Protein AF-A0A928NA20-F1 (afdb_monomer)

Foldseek 3Di:
DKKKKFKDQDPVLLVVLCVQCVVVVFDKDKDFDPDPPDPDPGIIIIIGDPVCVVVSVVSCVVVVRDGPWMWMDDPNDTHTD

Mean predicted aligned error: 5.87 Å

Nearest PDB structures (foldseek):
  4rww-assembly1_C  TM=5.729E-01  e=6.991E-04  Listeria monocytogenes EGD-e
  4rww-assembly1_B  TM=5.686E-01  e=7.460E-04  Listeria monocytogenes EGD-e
  3ta0-assembly2_E  TM=6.369E-01  e=4.590E-03  Archaeoglobus fulgidus DSM 4304
  4rww-assembly1_A  TM=5.619E-01  e=2.107E-03  Listeria monocytogenes EGD-e
  4rle-assembly1_A  TM=5.957E-01  e=4.031E-03  Bacillus subtilis subsp. subtilis str. 168

Secondary structure (DSSP, 8-state):
--EEEEEES-HHHHHHHHHHHHHTT--EEEEEPPBTTBSSSS-EEEEEEGGGHHHHHHHHHHTT--EEEEEEEETTEEEE-

Sequence (81 aa):
MPKYYLVVSSVTTAQRLQKLCREAGISVSVVHTPQGLTDRGCSYSVVVKEPDFPRAQSLASENQLPVRQQFLYQDGTYQKI

Radius of gyration: 11.55 Å; Cα contacts (8 Å, |Δi|>4): 147; chains: 1; bounding box: 27×25×29 Å

pLDDT: mean 81.14, std 8.84, range [53.69, 89.5]

Solvent-accessible surface area (backbone atoms only — not comparable to full-atom values): 4592 Å² total; per-residue (Å²): 130,53,33,35,33,42,28,19,76,34,62,67,60,38,52,49,53,42,49,54,31,47,77,72,72,40,79,58,45,78,42,75,48,58,91,82,82,55,97,61,83,74,34,23,20,33,36,29,42,58,93,47,38,68,58,49,48,51,53,36,59,77,67,67,53,74,65,75,46,40,30,40,37,46,97,94,42,81,42,79,103

Structure (mmCIF, N/CA/C/O backbone):
data_AF-A0A928NA20-F1
#
_entry.id   AF-A0A928NA20-F1
#
loop_
_atom_site.group_PDB
_atom_site.id
_atom_site.type_symbol
_atom_site.label_atom_id
_atom_site.label_alt_id
_atom_site.label_comp_id
_atom_site.label_asym_id
_atom_site.label_entity_id
_atom_site.label_seq_id
_atom_site.pdbx_PDB_ins_code
_atom_site.Cartn_x
_atom_site.Cartn_y
_atom_site.Cartn_z
_atom_site.occupancy
_atom_site.B_iso_or_equiv
_atom_site.auth_seq_id
_atom_site.auth_comp_id
_atom_site.auth_asym_id
_atom_site.auth_atom_id
_atom_site.pdbx_PDB_model_num
ATOM 1 N N . MET A 1 1 ? -8.256 -14.553 -8.202 1.00 67.62 1 MET A N 1
ATOM 2 C CA . MET A 1 1 ? -8.736 -13.453 -7.338 1.00 67.62 1 MET A CA 1
ATOM 3 C C . MET A 1 1 ? -7.951 -12.201 -7.690 1.00 67.62 1 MET A C 1
ATOM 5 O O . MET A 1 1 ? -6.722 -12.269 -7.622 1.00 67.62 1 MET A O 1
ATOM 9 N N . PRO A 1 2 ? -8.623 -11.121 -8.097 1.00 78.81 2 PRO A N 1
ATOM 10 C CA . PRO A 1 2 ? -7.982 -9.850 -8.412 1.00 78.81 2 PRO A CA 1
ATOM 11 C C . PRO A 1 2 ? -7.266 -9.268 -7.189 1.00 78.81 2 PRO A C 1
ATOM 13 O O . PRO A 1 2 ? -7.730 -9.372 -6.048 1.00 78.81 2 PRO A O 1
ATOM 16 N N . LYS A 1 3 ? -6.087 -8.700 -7.432 1.00 84.06 3 LYS A N 1
ATOM 17 C CA . LYS A 1 3 ? -5.237 -8.078 -6.414 1.00 84.06 3 LYS A CA 1
ATOM 18 C C . LYS A 1 3 ? -4.928 -6.654 -6.838 1.00 84.06 3 LYS A C 1
ATOM 20 O O . LYS A 1 3 ? -4.517 -6.426 -7.967 1.00 84.06 3 LYS A O 1
ATOM 25 N N . TYR A 1 4 ? -5.064 -5.714 -5.924 1.00 86.38 4 TYR A N 1
ATOM 26 C CA . TYR A 1 4 ? -4.758 -4.312 -6.157 1.00 86.38 4 TYR A CA 1
ATOM 27 C C . TYR A 1 4 ? -3.371 -3.992 -5.623 1.00 86.38 4 TYR A C 1
ATOM 29 O O . TYR A 1 4 ? -3.011 -4.422 -4.534 1.00 86.38 4 TYR A O 1
ATOM 37 N N . TYR A 1 5 ? -2.595 -3.237 -6.382 1.00 85.81 5 TYR A N 1
ATOM 38 C CA . TYR A 1 5 ? -1.229 -2.848 -6.079 1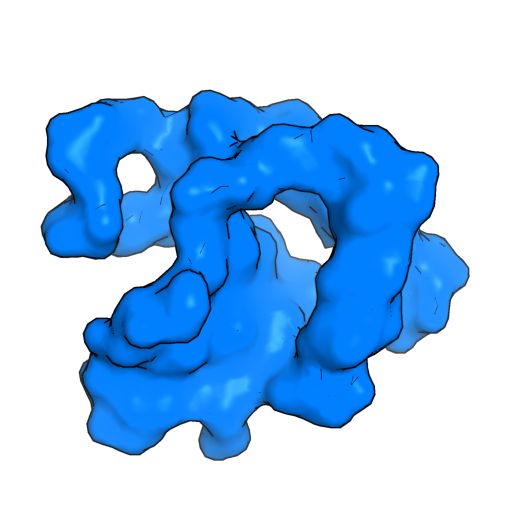.00 85.81 5 TYR A CA 1
ATOM 39 C C . TYR A 1 5 ? -1.188 -1.329 -5.980 1.00 85.81 5 TYR A C 1
ATOM 41 O O . TYR A 1 5 ? -1.367 -0.632 -6.977 1.00 85.81 5 TYR A O 1
ATOM 49 N N . LEU A 1 6 ? -0.944 -0.808 -4.782 1.00 85.56 6 LEU A N 1
ATOM 50 C CA . LEU A 1 6 ? -0.715 0.617 -4.564 1.00 85.56 6 LEU A CA 1
ATOM 51 C C . LEU A 1 6 ? 0.784 0.893 -4.572 1.00 85.56 6 LEU A C 1
ATOM 53 O O . LEU A 1 6 ? 1.497 0.496 -3.651 1.00 85.56 6 LEU A O 1
ATOM 57 N N . VAL A 1 7 ? 1.258 1.576 -5.606 1.00 85.06 7 VAL A N 1
ATOM 58 C CA . VAL A 1 7 ? 2.662 1.947 -5.771 1.00 85.06 7 VAL A CA 1
ATOM 59 C C . VAL A 1 7 ? 2.948 3.243 -5.036 1.00 85.06 7 VAL A C 1
ATOM 61 O O . VAL A 1 7 ? 2.311 4.274 -5.257 1.00 85.06 7 VAL A O 1
ATOM 64 N N . VAL A 1 8 ? 3.969 3.198 -4.194 1.00 85.25 8 VAL A N 1
ATOM 65 C CA . VAL A 1 8 ? 4.480 4.317 -3.413 1.00 85.25 8 VAL A CA 1
ATOM 66 C C . VAL A 1 8 ? 5.979 4.473 -3.656 1.00 85.25 8 VAL A C 1
ATOM 68 O O . VAL A 1 8 ? 6.704 3.510 -3.910 1.00 85.25 8 VAL A O 1
ATOM 71 N N . SER A 1 9 ? 6.467 5.707 -3.567 1.00 78.94 9 SER A N 1
ATOM 72 C CA . SER A 1 9 ? 7.874 6.033 -3.828 1.00 78.94 9 SER A CA 1
ATOM 73 C C . SER A 1 9 ? 8.822 5.726 -2.665 1.00 78.94 9 SER A C 1
ATOM 75 O O . SER A 1 9 ? 10.013 5.985 -2.782 1.00 78.94 9 SER A O 1
ATOM 77 N N . SER A 1 10 ? 8.314 5.249 -1.524 1.0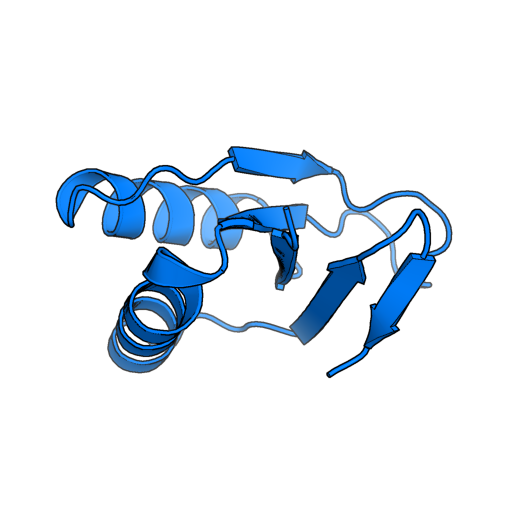0 80.19 10 SER A N 1
ATOM 78 C CA . SER A 1 10 ? 9.120 4.986 -0.329 1.00 80.19 10 SER A CA 1
ATOM 79 C C . SER A 1 10 ? 8.619 3.770 0.442 1.00 80.19 10 SER A C 1
ATOM 81 O O . SER A 1 10 ? 7.410 3.569 0.599 1.00 80.19 10 SER A O 1
ATOM 83 N N . VAL A 1 11 ? 9.564 3.001 0.989 1.00 82.38 11 VAL A N 1
ATOM 84 C CA . VAL A 1 11 ? 9.283 1.867 1.879 1.00 82.38 11 VAL A CA 1
ATOM 85 C C . VAL A 1 11 ? 8.526 2.303 3.130 1.00 82.38 11 VAL A C 1
ATOM 87 O O . VAL A 1 11 ? 7.640 1.589 3.587 1.00 82.38 11 VAL A O 1
ATOM 90 N N . THR A 1 12 ? 8.806 3.500 3.655 1.00 86.06 12 THR A N 1
ATOM 91 C CA . THR A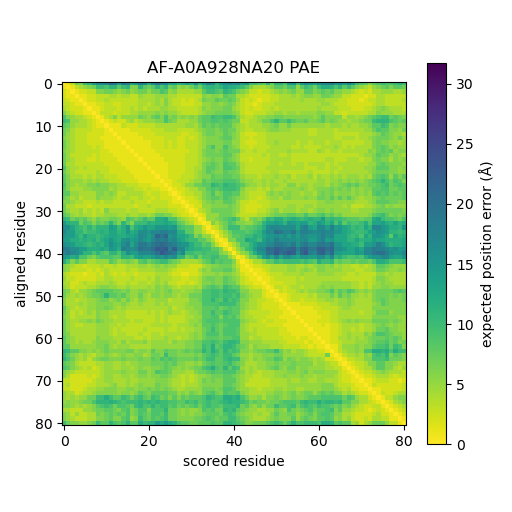 1 12 ? 8.159 4.012 4.869 1.00 86.06 12 THR A CA 1
ATOM 92 C C . THR A 1 12 ? 6.666 4.226 4.642 1.00 86.06 12 THR A C 1
ATOM 94 O O . THR A 1 12 ? 5.857 3.871 5.496 1.00 86.06 12 THR A O 1
ATOM 97 N N . THR A 1 13 ? 6.282 4.749 3.474 1.00 85.62 13 THR A N 1
ATOM 98 C CA . THR A 1 13 ? 4.872 4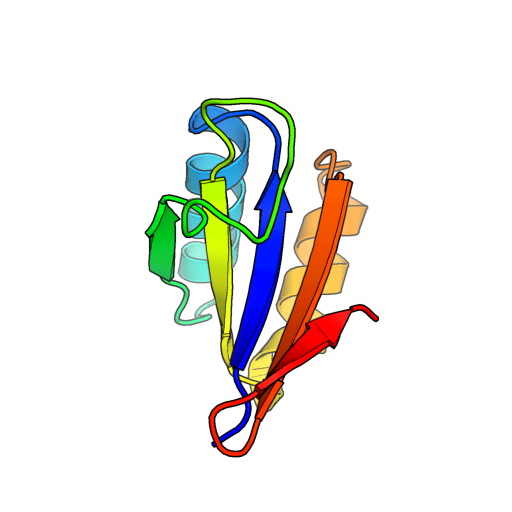.909 3.089 1.00 85.62 13 THR A CA 1
ATOM 99 C C . THR A 1 13 ?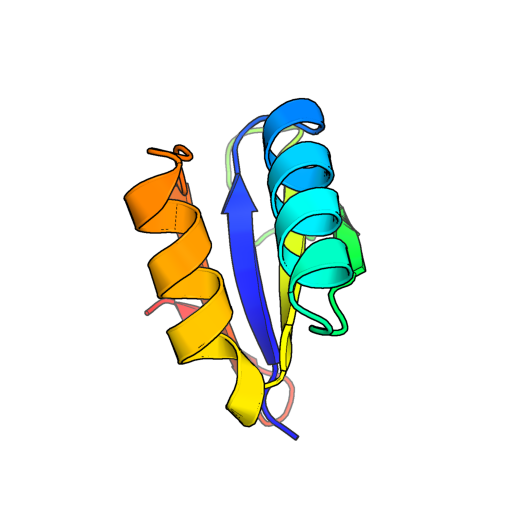 4.193 3.547 2.947 1.00 85.62 13 THR A C 1
ATOM 101 O O . THR A 1 13 ? 3.083 3.367 3.443 1.00 85.62 13 THR A O 1
ATOM 104 N N . ALA A 1 14 ? 4.877 2.565 2.346 1.00 86.38 14 ALA A N 1
ATOM 105 C CA . ALA A 1 14 ? 4.347 1.210 2.192 1.00 86.38 14 ALA A CA 1
ATOM 106 C C . ALA A 1 14 ? 4.134 0.516 3.546 1.00 86.38 14 ALA A C 1
ATOM 108 O O . ALA A 1 14 ? 3.086 -0.079 3.782 1.00 86.38 14 ALA A O 1
ATOM 109 N N . GLN A 1 15 ? 5.104 0.631 4.455 1.00 88.06 15 GLN A N 1
ATOM 110 C CA . GLN A 1 15 ? 5.027 0.075 5.805 1.00 88.06 15 GLN A CA 1
ATOM 111 C C . GLN A 1 15 ? 3.955 0.766 6.655 1.00 88.06 15 GLN A C 1
ATOM 113 O O . GLN A 1 15 ? 3.234 0.089 7.385 1.00 88.06 15 GLN A O 1
ATOM 118 N N . ARG A 1 16 ? 3.801 2.094 6.542 1.00 88.81 16 ARG A N 1
ATOM 119 C CA . ARG A 1 16 ? 2.711 2.827 7.206 1.00 88.81 16 ARG A CA 1
ATOM 120 C C . ARG A 1 16 ? 1.347 2.350 6.723 1.00 88.81 16 ARG A C 1
ATOM 122 O O . ARG A 1 16 ? 0.512 2.010 7.554 1.00 88.81 16 ARG A O 1
ATOM 129 N N . LEU A 1 17 ? 1.149 2.255 5.406 1.00 86.38 17 LEU A N 1
ATOM 130 C CA . LEU A 1 17 ? -0.098 1.736 4.843 1.00 86.38 17 LEU A CA 1
ATOM 131 C C . LEU A 1 17 ? -0.350 0.293 5.293 1.00 86.38 17 LEU A C 1
ATOM 133 O O . LEU A 1 17 ? -1.467 -0.044 5.674 1.00 86.38 17 LEU A O 1
ATOM 137 N N . GLN A 1 18 ? 0.696 -0.540 5.316 1.00 89.12 18 GLN A N 1
ATOM 138 C CA . GLN A 1 18 ? 0.600 -1.908 5.815 1.00 89.12 18 GLN A CA 1
ATOM 139 C C . GLN A 1 18 ? 0.138 -1.965 7.266 1.00 89.12 18 GLN A C 1
ATOM 141 O O . GLN A 1 18 ? -0.730 -2.774 7.590 1.00 89.12 18 GLN A O 1
ATOM 146 N N . LYS A 1 19 ? 0.717 -1.130 8.130 1.00 89.50 19 LYS A N 1
ATOM 147 C CA . LYS A 1 19 ? 0.363 -1.076 9.545 1.00 89.50 19 LYS A CA 1
ATOM 148 C C . LYS A 1 19 ? -1.093 -0.649 9.733 1.00 89.50 19 LYS A C 1
ATOM 150 O O . LYS A 1 19 ? -1.827 -1.371 10.394 1.00 89.50 19 LYS A O 1
ATOM 155 N N . LEU A 1 20 ? -1.518 0.433 9.077 1.00 88.88 20 LEU A N 1
ATOM 156 C CA . LEU A 1 20 ? -2.899 0.930 9.125 1.00 88.88 20 LEU A CA 1
ATOM 157 C C . LEU A 1 20 ? -3.905 -0.120 8.647 1.00 88.88 20 LEU A C 1
ATOM 159 O O . LEU A 1 20 ? -4.914 -0.370 9.297 1.00 88.88 20 LEU A O 1
ATOM 163 N N . CYS A 1 21 ? -3.607 -0.782 7.527 1.00 86.69 21 CYS A N 1
ATOM 164 C CA . CYS A 1 21 ? -4.456 -1.848 7.013 1.00 86.69 21 CYS A CA 1
ATOM 165 C C . CYS A 1 21 ? -4.529 -3.021 7.998 1.00 86.69 21 CYS A C 1
ATOM 167 O O . CYS A 1 21 ? -5.620 -3.503 8.279 1.00 86.69 21 CYS A O 1
ATOM 169 N N . ARG A 1 22 ? -3.397 -3.446 8.577 1.00 87.88 22 ARG A N 1
ATOM 170 C CA . ARG A 1 22 ? -3.375 -4.501 9.602 1.00 87.88 22 ARG A CA 1
ATOM 171 C C . ARG A 1 22 ? -4.187 -4.129 10.841 1.00 87.88 22 ARG A C 1
ATOM 173 O O . ARG A 1 22 ? -4.921 -4.975 11.338 1.00 87.88 22 ARG A O 1
ATOM 180 N N . GLU A 1 23 ? -4.071 -2.892 11.320 1.00 88.75 23 GLU A N 1
ATOM 181 C CA . GLU A 1 23 ? -4.851 -2.370 12.453 1.00 88.75 23 GLU A CA 1
ATOM 182 C C . GLU A 1 23 ? -6.353 -2.331 12.136 1.00 88.75 23 GLU A C 1
ATOM 184 O O . GLU A 1 23 ? -7.175 -2.607 13.004 1.00 88.75 23 GLU A O 1
ATOM 189 N N . ALA A 1 24 ? -6.713 -2.096 10.874 1.00 85.69 24 ALA A N 1
ATOM 190 C CA . ALA A 1 24 ? -8.085 -2.171 10.385 1.00 85.69 24 ALA A CA 1
ATOM 191 C C . ALA A 1 24 ? -8.577 -3.607 10.091 1.00 85.69 24 ALA A C 1
ATOM 193 O O . ALA A 1 24 ? -9.690 -3.772 9.590 1.00 85.69 24 ALA A O 1
ATOM 194 N N . GLY A 1 25 ? -7.772 -4.642 10.368 1.00 85.94 25 GLY A N 1
ATOM 195 C CA . GLY A 1 25 ? -8.109 -6.048 10.106 1.00 85.94 25 GLY A CA 1
ATOM 196 C C . GLY A 1 25 ? -7.944 -6.488 8.645 1.00 85.94 25 GLY A C 1
ATOM 197 O O . GLY A 1 25 ? -8.373 -7.578 8.274 1.00 85.94 25 GLY A O 1
ATOM 198 N N . ILE A 1 26 ? -7.306 -5.666 7.812 1.00 87.62 26 ILE A N 1
ATOM 199 C CA . ILE A 1 26 ? -7.105 -5.913 6.385 1.00 87.62 26 ILE A CA 1
ATOM 200 C C . ILE A 1 26 ? -5.773 -6.631 6.151 1.00 87.62 26 ILE A C 1
ATOM 202 O O . ILE A 1 26 ? -4.701 -6.199 6.586 1.00 87.62 26 ILE A O 1
ATOM 206 N N . SER A 1 27 ? -5.824 -7.718 5.383 1.00 83.12 27 SER A N 1
ATOM 207 C CA . SER A 1 27 ? -4.628 -8.453 4.968 1.00 83.12 27 SER A CA 1
ATOM 208 C C . SER A 1 27 ? -3.955 -7.781 3.772 1.00 83.12 27 SER A C 1
ATOM 210 O O . SER A 1 27 ? -4.422 -7.918 2.642 1.00 83.12 27 SER A O 1
ATOM 212 N N . VAL A 1 28 ? -2.820 -7.116 4.007 1.00 88.00 28 VAL A N 1
ATOM 213 C CA . VAL A 1 28 ? -2.005 -6.510 2.941 1.00 88.00 28 VAL A CA 1
ATOM 214 C C . VAL A 1 28 ? -0.561 -6.998 2.955 1.00 88.00 28 VAL A C 1
ATOM 216 O O . VAL A 1 28 ? -0.007 -7.358 3.997 1.00 88.00 28 VAL A O 1
ATOM 219 N N . SER A 1 29 ? 0.075 -7.000 1.786 1.00 87.25 29 SER A N 1
ATOM 220 C CA . SER A 1 29 ? 1.473 -7.415 1.623 1.00 87.25 29 SER A CA 1
ATOM 221 C C . SER A 1 29 ? 2.280 -6.334 0.926 1.00 87.25 29 SER A C 1
ATOM 223 O O . SER A 1 29 ? 1.886 -5.851 -0.126 1.00 87.25 29 SER A O 1
ATOM 225 N N . VAL A 1 30 ? 3.424 -5.963 1.492 1.00 86.31 30 VAL A N 1
ATOM 226 C CA . VAL A 1 30 ? 4.357 -5.040 0.839 1.00 86.31 30 VAL A CA 1
ATOM 227 C C . VAL A 1 30 ? 5.299 -5.856 -0.031 1.00 86.31 30 VAL A C 1
ATOM 229 O O . VAL A 1 30 ? 5.971 -6.759 0.461 1.00 86.31 30 VAL A O 1
ATOM 232 N N . VAL A 1 31 ? 5.349 -5.536 -1.317 1.00 84.50 31 VAL A N 1
ATOM 233 C CA . VAL A 1 31 ? 6.255 -6.153 -2.284 1.00 84.50 31 VAL A CA 1
ATOM 234 C C . VAL A 1 31 ? 7.087 -5.077 -2.961 1.00 84.50 31 VAL A C 1
ATOM 236 O O . VAL A 1 31 ? 6.671 -3.923 -3.088 1.00 84.50 31 VAL A O 1
ATOM 239 N N . HIS A 1 32 ? 8.287 -5.445 -3.395 1.00 78.81 32 HIS A N 1
ATOM 240 C CA . HIS A 1 32 ? 9.055 -4.565 -4.260 1.00 78.81 32 HIS A CA 1
ATOM 241 C C . HIS A 1 32 ? 8.332 -4.461 -5.602 1.00 78.81 32 HIS A C 1
ATOM 243 O O . HIS A 1 32 ? 7.867 -5.474 -6.129 1.00 78.81 32 HIS A O 1
ATOM 249 N N . THR A 1 33 ? 8.182 -3.245 -6.128 1.00 72.88 33 THR A N 1
ATOM 250 C CA . THR A 1 33 ? 7.504 -3.074 -7.418 1.00 72.88 33 THR A CA 1
ATOM 251 C C . THR A 1 33 ? 8.334 -3.794 -8.479 1.00 72.88 33 THR A C 1
ATOM 253 O O . THR A 1 33 ? 9.541 -3.542 -8.540 1.00 72.88 33 THR A O 1
ATOM 256 N N . PRO A 1 34 ? 7.743 -4.704 -9.278 1.00 63.78 34 PRO A N 1
ATOM 257 C CA . PRO A 1 34 ? 8.489 -5.416 -10.304 1.00 63.78 34 PRO A CA 1
ATOM 258 C C . PRO A 1 34 ? 9.194 -4.425 -11.234 1.00 63.78 34 PRO A C 1
ATOM 260 O O . PRO A 1 34 ? 8.593 -3.430 -11.655 1.00 63.78 34 PRO A O 1
ATOM 263 N N . GLN A 1 35 ? 10.467 -4.693 -11.544 1.00 57.34 35 GLN A N 1
ATOM 264 C CA . GLN A 1 35 ? 11.207 -3.925 -12.544 1.00 57.34 35 GLN A CA 1
ATOM 265 C C . GLN A 1 35 ? 10.449 -4.043 -13.873 1.00 57.34 35 GLN A C 1
ATOM 267 O O . GLN A 1 35 ? 10.276 -5.145 -14.386 1.00 57.34 35 GLN A O 1
ATOM 272 N N . GLY A 1 36 ? 9.913 -2.925 -14.366 1.00 58.75 36 GLY A N 1
ATOM 273 C CA . GLY A 1 36 ? 9.051 -2.878 -15.553 1.00 58.75 36 GLY A CA 1
ATOM 274 C C . GLY A 1 36 ? 7.689 -2.205 -15.341 1.00 58.75 36 GLY A C 1
ATOM 275 O O . GLY A 1 36 ? 7.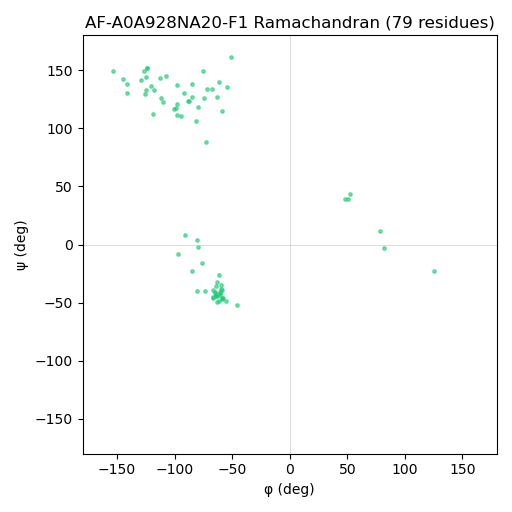133 -1.695 -16.306 1.00 58.75 36 GLY A O 1
ATOM 276 N N . LEU A 1 37 ? 7.164 -2.123 -14.106 1.00 63.09 37 LEU A N 1
ATOM 277 C CA . LEU A 1 37 ? 5.937 -1.345 -13.830 1.00 63.09 37 LEU A CA 1
ATOM 278 C C . LEU A 1 37 ? 6.205 0.149 -13.586 1.00 63.09 37 LEU A C 1
ATOM 280 O O . LEU A 1 37 ? 5.304 0.973 -13.759 1.00 63.09 37 LEU A O 1
ATOM 284 N N . THR A 1 38 ? 7.427 0.507 -13.186 1.00 58.25 38 THR A N 1
ATOM 285 C CA . THR A 1 38 ? 7.802 1.893 -12.889 1.00 58.25 38 THR A CA 1
ATOM 286 C C . THR A 1 38 ? 9.214 2.177 -13.388 1.00 58.25 38 THR A C 1
ATOM 288 O O . THR A 1 38 ? 10.145 1.442 -13.074 1.00 58.25 38 THR A O 1
ATOM 291 N N . ASP A 1 39 ? 9.368 3.277 -14.123 1.00 53.69 39 ASP A N 1
ATOM 292 C CA . ASP A 1 39 ? 10.620 3.709 -14.767 1.00 53.69 39 ASP A CA 1
ATOM 293 C C . ASP A 1 39 ? 11.639 4.317 -13.776 1.00 53.69 39 ASP A C 1
ATOM 295 O O . ASP A 1 39 ? 12.827 4.445 -14.052 1.00 53.69 39 ASP A O 1
ATOM 299 N N . ARG A 1 40 ? 11.184 4.686 -12.570 1.00 54.25 40 ARG A N 1
ATOM 300 C CA . ARG A 1 40 ? 12.012 5.314 -11.529 1.00 54.25 40 ARG A CA 1
ATOM 301 C C . ARG A 1 40 ? 12.238 4.343 -10.366 1.00 54.25 40 ARG A C 1
ATOM 303 O O . ARG A 1 40 ? 11.276 3.861 -9.766 1.00 54.25 40 ARG A O 1
ATOM 310 N N . GLY A 1 41 ? 13.510 4.070 -10.069 1.00 56.38 41 GLY A N 1
ATOM 311 C CA . GLY A 1 41 ? 13.977 3.080 -9.092 1.00 56.38 41 GLY A CA 1
ATOM 312 C C . GLY A 1 41 ? 13.364 3.157 -7.681 1.00 56.38 41 GLY A C 1
ATOM 313 O O . GLY A 1 41 ? 12.790 4.165 -7.275 1.00 56.38 41 GLY A O 1
ATOM 314 N N . CYS A 1 42 ? 13.501 2.045 -6.947 1.00 61.41 42 CYS A N 1
ATOM 315 C CA . CYS A 1 42 ? 13.089 1.819 -5.550 1.00 61.41 42 CYS A CA 1
ATOM 316 C C . CYS A 1 42 ? 11.622 2.150 -5.212 1.00 61.41 42 CYS A C 1
ATOM 318 O O . CYS A 1 42 ? 11.323 2.718 -4.161 1.00 61.41 42 CYS A O 1
ATOM 320 N N . SER A 1 43 ? 10.689 1.763 -6.081 1.00 74.44 43 SER A N 1
ATOM 321 C CA . SER A 1 43 ? 9.254 1.865 -5.795 1.00 74.44 43 SER A CA 1
ATOM 322 C C . SER A 1 43 ? 8.762 0.640 -5.016 1.00 74.44 43 SER A C 1
ATOM 324 O O . SER A 1 43 ? 9.080 -0.500 -5.361 1.00 74.44 43 SER A O 1
ATOM 326 N N . TYR A 1 44 ? 7.917 0.843 -4.011 1.00 83.88 44 TYR A N 1
ATOM 327 C CA . TYR A 1 44 ? 7.279 -0.239 -3.254 1.00 83.88 44 TYR A CA 1
ATOM 328 C C . TYR A 1 44 ? 5.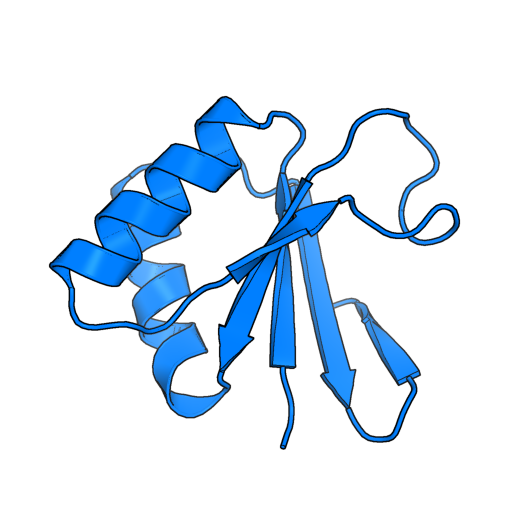805 -0.329 -3.623 1.00 83.88 44 TYR A C 1
ATOM 330 O O . TYR A 1 44 ? 5.167 0.687 -3.870 1.00 83.88 44 TYR A O 1
ATOM 338 N N . SER A 1 45 ? 5.267 -1.542 -3.653 1.00 83.50 45 SER A N 1
ATOM 339 C CA . SER A 1 45 ? 3.863 -1.803 -3.951 1.00 83.50 45 SER A CA 1
ATOM 340 C C . SER A 1 45 ? 3.191 -2.464 -2.757 1.00 83.50 45 SER A C 1
ATOM 342 O O . SER A 1 45 ? 3.716 -3.423 -2.196 1.00 83.50 45 SER A O 1
ATOM 344 N N . VAL A 1 46 ? 2.020 -1.974 -2.367 1.00 86.75 46 VAL A N 1
ATOM 345 C CA . VAL A 1 46 ? 1.185 -2.607 -1.343 1.00 86.75 46 VAL A CA 1
ATOM 346 C C . VAL A 1 46 ? 0.079 -3.384 -2.035 1.00 86.75 46 VAL A C 1
ATOM 348 O O . VAL A 1 46 ? -0.743 -2.802 -2.737 1.00 86.75 46 VAL A O 1
ATOM 351 N N . VAL A 1 47 ? 0.087 -4.699 -1.850 1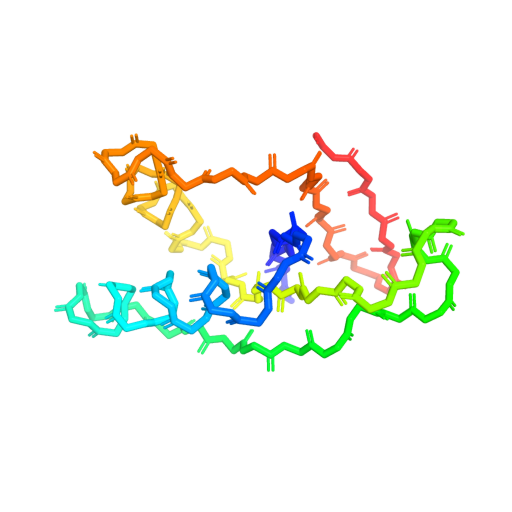.00 87.44 47 VAL A N 1
ATOM 352 C CA . VAL A 1 47 ? -0.888 -5.635 -2.400 1.00 87.44 47 VAL A CA 1
ATOM 353 C C . VAL A 1 47 ? -2.071 -5.745 -1.452 1.00 87.44 47 VAL A C 1
ATOM 355 O O . VAL A 1 47 ? -1.900 -6.105 -0.285 1.00 87.44 47 VAL A O 1
ATOM 358 N N . VAL A 1 48 ? -3.260 -5.476 -1.974 1.00 87.62 48 VAL A N 1
ATOM 359 C CA . VAL A 1 48 ? -4.543 -5.522 -1.274 1.00 87.62 48 VAL A CA 1
ATOM 360 C C . VAL A 1 48 ? -5.484 -6.445 -2.046 1.00 87.62 48 VAL A C 1
ATOM 362 O O . VAL A 1 48 ? -5.437 -6.516 -3.274 1.00 87.62 48 VAL A O 1
ATOM 365 N N . LYS A 1 49 ? -6.326 -7.198 -1.340 1.00 85.25 49 LYS A N 1
ATOM 366 C CA . LYS A 1 49 ? -7.372 -8.011 -1.974 1.00 85.25 49 LYS A CA 1
ATOM 367 C C . LYS A 1 49 ? -8.521 -7.109 -2.434 1.00 85.25 49 LYS A C 1
ATOM 369 O O . LYS A 1 49 ? -8.802 -6.115 -1.778 1.00 85.25 49 LYS A O 1
ATOM 374 N N . GLU A 1 50 ? -9.214 -7.475 -3.511 1.00 83.06 50 GLU A N 1
ATOM 375 C CA . GLU A 1 50 ? -10.396 -6.741 -4.002 1.00 83.06 50 GLU A CA 1
ATOM 376 C C . GLU A 1 50 ? -11.425 -6.346 -2.929 1.00 83.06 50 GLU A C 1
ATOM 378 O O . GLU A 1 50 ? -11.722 -5.155 -2.846 1.00 83.06 50 GLU A O 1
ATOM 383 N N . PRO A 1 51 ? -11.931 -7.255 -2.069 1.00 82.25 51 PRO A N 1
ATOM 384 C CA . PRO A 1 51 ? -12.951 -6.885 -1.083 1.00 82.25 51 PRO A CA 1
ATOM 385 C C . PRO A 1 51 ? -12.467 -5.828 -0.084 1.00 82.25 51 PRO A C 1
ATOM 387 O O . PRO A 1 51 ? -13.264 -5.057 0.444 1.00 82.25 51 PRO A O 1
ATOM 390 N N . ASP A 1 52 ? -11.158 -5.762 0.150 1.00 83.75 52 ASP A N 1
ATOM 391 C CA . ASP A 1 52 ? -10.554 -4.831 1.093 1.00 83.75 52 ASP A CA 1
ATOM 392 C C . ASP A 1 52 ? -10.020 -3.555 0.424 1.00 83.75 52 ASP A C 1
ATOM 394 O O . ASP A 1 52 ? -9.622 -2.612 1.112 1.00 83.75 52 ASP A O 1
ATOM 398 N N . PHE A 1 53 ? -9.999 -3.502 -0.912 1.00 82.31 53 PHE A N 1
ATOM 399 C CA . PHE A 1 53 ? -9.451 -2.379 -1.671 1.00 82.31 53 PHE A CA 1
ATOM 400 C C . PHE A 1 53 ? -10.132 -1.041 -1.357 1.00 82.31 53 PHE A C 1
ATOM 402 O O . PHE A 1 53 ? -9.400 -0.089 -1.073 1.00 82.31 53 PHE A O 1
ATOM 409 N N . PRO A 1 54 ? -11.479 -0.937 -1.310 1.00 84.25 54 PRO A N 1
ATOM 410 C CA . PRO A 1 54 ? -12.140 0.323 -0.974 1.00 84.25 54 PRO A CA 1
ATOM 411 C C . PRO A 1 54 ? -11.716 0.822 0.407 1.00 84.25 54 PRO A C 1
ATOM 413 O O . PRO A 1 54 ? -11.449 2.004 0.601 1.00 84.25 54 PRO A O 1
ATOM 416 N N . ARG A 1 55 ? -11.576 -0.099 1.365 1.00 85.75 55 ARG A N 1
ATOM 417 C CA . ARG A 1 55 ? -11.225 0.238 2.742 1.00 85.75 55 ARG A CA 1
ATOM 418 C C . ARG A 1 55 ? -9.759 0.640 2.883 1.00 85.75 55 ARG A C 1
ATOM 420 O O . ARG A 1 55 ? -9.456 1.606 3.576 1.00 85.75 55 ARG A O 1
ATOM 427 N N . ALA A 1 56 ? -8.855 -0.042 2.183 1.00 84.69 56 ALA A N 1
ATOM 428 C CA . ALA A 1 56 ? -7.453 0.360 2.103 1.00 84.69 56 ALA A CA 1
ATOM 429 C C . ALA A 1 56 ? -7.285 1.721 1.408 1.00 84.69 56 ALA A C 1
ATOM 431 O O . ALA A 1 56 ? -6.434 2.513 1.813 1.00 84.69 56 ALA A O 1
ATOM 432 N N . GLN A 1 57 ? -8.106 2.013 0.394 1.00 82.88 57 GLN A N 1
ATOM 433 C CA . GLN A 1 57 ? -8.116 3.307 -0.283 1.00 82.88 57 GLN A CA 1
ATOM 434 C C . GLN A 1 57 ? -8.595 4.420 0.653 1.00 82.88 57 GLN A C 1
ATOM 436 O O . GLN A 1 57 ? -7.917 5.440 0.749 1.00 82.88 57 GLN A O 1
ATOM 441 N N . SER A 1 58 ? -9.684 4.206 1.401 1.00 86.88 58 SER A N 1
ATOM 442 C CA . SER A 1 58 ? -10.137 5.153 2.427 1.00 86.88 58 SER A CA 1
ATOM 443 C C . SER A 1 58 ? -9.033 5.447 3.440 1.00 86.88 58 SER A C 1
ATOM 445 O O . SER A 1 58 ? -8.706 6.610 3.643 1.00 86.88 58 SER A O 1
ATOM 447 N N . LEU A 1 59 ? -8.371 4.418 3.982 1.00 86.94 59 LEU A N 1
ATOM 448 C CA . LEU A 1 59 ? -7.260 4.599 4.924 1.00 86.94 59 LEU A CA 1
ATOM 449 C C . LEU A 1 59 ? -6.092 5.378 4.310 1.00 86.94 59 LEU A C 1
ATOM 451 O O . LEU A 1 59 ? -5.492 6.222 4.977 1.00 86.94 59 LEU A O 1
ATOM 455 N N . ALA A 1 60 ? -5.756 5.107 3.046 1.00 84.12 60 ALA A N 1
ATOM 456 C CA . ALA A 1 60 ? -4.703 5.828 2.341 1.00 84.12 60 ALA A CA 1
ATOM 457 C C . ALA A 1 60 ? -5.047 7.315 2.168 1.00 84.12 60 ALA A C 1
ATOM 459 O O . ALA A 1 60 ? -4.187 8.164 2.409 1.00 84.12 60 ALA A O 1
ATOM 460 N N . SER A 1 61 ? -6.293 7.624 1.800 1.00 84.50 61 SER A N 1
ATOM 461 C CA . SER A 1 61 ? -6.798 8.992 1.661 1.00 84.50 61 SER A CA 1
ATOM 462 C C . SER A 1 61 ? -6.875 9.724 3.002 1.00 84.50 61 SER A C 1
ATOM 464 O O . SER A 1 61 ? -6.395 10.851 3.099 1.00 84.50 61 SER A O 1
ATOM 466 N N . GLU A 1 62 ? -7.400 9.081 4.048 1.00 86.38 62 GLU A N 1
ATOM 467 C CA . GLU A 1 62 ? -7.487 9.639 5.406 1.00 86.38 62 GLU A CA 1
ATOM 468 C C . GLU A 1 62 ? -6.106 9.987 5.972 1.00 86.38 62 GLU A C 1
ATOM 470 O O . GLU A 1 62 ? -5.930 11.019 6.613 1.00 86.38 62 GLU A O 1
ATOM 475 N N . ASN A 1 63 ? -5.103 9.155 5.683 1.00 83.44 63 ASN A N 1
ATOM 476 C CA . ASN A 1 63 ? -3.729 9.356 6.140 1.00 83.44 63 ASN A CA 1
ATOM 477 C C . ASN A 1 63 ? -2.869 10.162 5.149 1.00 83.44 63 ASN A C 1
ATOM 479 O O . ASN A 1 63 ? -1.655 10.256 5.343 1.00 83.44 63 ASN A O 1
ATOM 483 N N . GLN A 1 64 ? -3.475 10.719 4.089 1.00 82.38 64 GLN A N 1
ATOM 484 C CA . GLN A 1 64 ? -2.814 11.512 3.041 1.00 82.38 64 GLN A CA 1
ATOM 485 C C . GLN A 1 64 ? -1.546 10.839 2.491 1.00 82.38 64 GLN 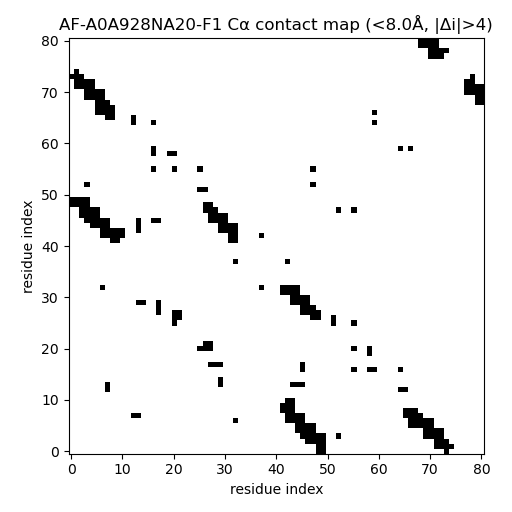A C 1
ATOM 487 O O . GLN A 1 64 ? -0.519 11.477 2.244 1.00 82.38 64 GLN A O 1
ATOM 492 N N . LEU A 1 65 ? -1.591 9.514 2.331 1.00 83.06 65 LEU A N 1
ATOM 493 C CA . LEU A 1 65 ? -0.433 8.754 1.886 1.00 83.06 65 LEU A CA 1
ATOM 494 C C . LEU A 1 65 ? -0.216 8.987 0.384 1.00 83.06 65 LEU A C 1
ATOM 496 O O . LEU A 1 65 ? -1.135 8.759 -0.406 1.00 83.06 65 LEU A O 1
ATOM 500 N N . PRO A 1 66 ? 0.991 9.404 -0.043 1.00 75.50 66 PRO A N 1
ATOM 501 C CA . PRO A 1 66 ? 1.270 9.687 -1.444 1.00 75.50 66 PRO A CA 1
ATOM 502 C C . PRO A 1 66 ? 1.364 8.383 -2.246 1.00 75.50 66 PRO A C 1
ATOM 504 O O . PRO A 1 66 ? 2.441 7.801 -2.413 1.00 75.50 66 PRO A O 1
ATOM 507 N N . VAL A 1 67 ? 0.218 7.918 -2.743 1.00 80.62 67 VAL A N 1
ATOM 508 C CA . VAL A 1 67 ? 0.125 6.836 -3.725 1.00 80.62 67 VAL A CA 1
ATOM 509 C C . VAL A 1 67 ? 0.436 7.425 -5.092 1.00 80.62 67 VAL A C 1
ATOM 511 O O . VAL A 1 67 ? -0.252 8.323 -5.568 1.00 80.62 67 VAL A O 1
ATOM 514 N N . ARG A 1 68 ? 1.497 6.933 -5.730 1.00 80.00 68 ARG A N 1
ATOM 515 C CA . ARG A 1 68 ? 1.886 7.387 -7.068 1.00 80.00 68 ARG A CA 1
ATOM 516 C C . ARG A 1 68 ? 1.069 6.739 -8.164 1.00 80.00 68 ARG A C 1
ATOM 518 O O . ARG A 1 68 ? 0.778 7.387 -9.162 1.00 80.00 68 ARG A O 1
ATOM 525 N N . GLN A 1 69 ? 0.786 5.450 -8.016 1.00 81.50 69 GLN A N 1
ATOM 526 C CA . GLN A 1 69 ? 0.100 4.691 -9.048 1.00 81.50 69 GLN A CA 1
ATOM 527 C C . GLN A 1 69 ? -0.668 3.524 -8.447 1.00 81.50 69 GLN A C 1
ATOM 529 O O . GLN A 1 69 ? -0.255 2.968 -7.432 1.00 81.50 69 GLN A O 1
ATOM 534 N N . GLN A 1 70 ? -1.771 3.149 -9.081 1.00 85.19 70 GLN A N 1
ATOM 535 C CA . GLN A 1 70 ? -2.581 2.006 -8.694 1.00 85.19 70 GLN A CA 1
ATOM 536 C C . GLN A 1 70 ? -2.628 1.027 -9.867 1.00 85.19 70 GLN A C 1
ATOM 538 O O . GLN A 1 70 ? -2.762 1.430 -11.022 1.00 85.19 70 GLN A O 1
ATOM 543 N N . PHE A 1 71 ? -2.467 -0.259 -9.576 1.00 84.56 71 PHE A N 1
ATOM 544 C CA . PHE A 1 71 ? -2.594 -1.317 -10.569 1.00 84.56 71 PHE A CA 1
ATOM 545 C C . PHE A 1 71 ? -3.545 -2.397 -10.074 1.00 84.56 71 PHE A C 1
ATOM 547 O O . PHE A 1 71 ? -3.524 -2.777 -8.907 1.00 84.56 71 PHE A O 1
ATOM 554 N N . LEU A 1 72 ? -4.344 -2.925 -10.982 1.00 86.81 72 LEU A N 1
ATOM 555 C CA . LEU A 1 72 ? -5.140 -4.121 -10.822 1.00 86.81 72 LEU A CA 1
ATOM 556 C C . LEU A 1 72 ? -4.387 -5.288 -11.460 1.00 86.81 72 LEU A C 1
ATOM 558 O O . LEU A 1 72 ? -4.070 -5.262 -12.645 1.00 86.81 72 LEU A O 1
ATOM 562 N N . TYR A 1 73 ? -4.090 -6.311 -10.671 1.00 84.94 73 TYR A N 1
ATOM 563 C CA . TYR A 1 73 ? -3.600 -7.590 -11.158 1.00 84.94 73 TYR A CA 1
ATOM 564 C C . TYR A 1 73 ? -4.760 -8.570 -11.248 1.00 84.94 73 TYR A C 1
ATOM 566 O O . TYR A 1 73 ? -5.298 -9.011 -10.225 1.00 84.94 73 TYR A O 1
ATOM 574 N N . GLN A 1 74 ? -5.118 -8.924 -12.474 1.00 84.62 74 GLN A N 1
ATOM 575 C CA . GLN A 1 74 ? -6.174 -9.875 -12.777 1.00 84.62 74 GLN A CA 1
ATOM 576 C C . GLN A 1 74 ? -5.735 -10.737 -13.963 1.00 84.62 74 GLN A C 1
ATOM 578 O O . GLN A 1 74 ? -5.107 -10.242 -14.894 1.00 84.62 74 GLN A O 1
ATOM 583 N N . ASP A 1 75 ? -6.002 -12.043 -13.891 1.00 82.94 75 ASP A N 1
ATOM 584 C CA . ASP A 1 75 ? -5.743 -12.999 -14.978 1.00 82.94 75 ASP A CA 1
ATOM 585 C C . ASP A 1 75 ? -4.315 -12.939 -15.556 1.00 82.94 75 ASP A C 1
ATOM 587 O O . ASP A 1 75 ? -4.091 -13.037 -16.759 1.00 82.94 75 ASP A O 1
ATOM 591 N N . GLY A 1 76 ? -3.319 -12.753 -14.681 1.00 81.06 76 GLY A N 1
ATOM 592 C CA . GLY A 1 76 ? -1.905 -12.709 -15.068 1.00 81.06 76 GLY A CA 1
ATOM 593 C C . GLY A 1 76 ? -1.424 -11.363 -15.615 1.00 81.06 76 GLY A C 1
ATOM 594 O O . GLY A 1 76 ? -0.229 -11.214 -15.865 1.00 81.06 76 GLY A O 1
ATOM 595 N N . THR A 1 77 ? -2.313 -10.378 -15.748 1.00 81.12 77 THR A N 1
ATOM 596 C CA . THR A 1 77 ? -2.022 -9.075 -16.353 1.00 81.12 77 THR A CA 1
ATOM 597 C C . THR A 1 77 ? -2.078 -7.959 -15.312 1.00 81.12 77 THR A C 1
ATOM 599 O O . THR A 1 77 ? -2.910 -7.984 -14.406 1.00 81.12 77 THR A O 1
ATOM 602 N N . TYR A 1 78 ? -1.189 -6.969 -15.440 1.00 82.38 78 TYR A N 1
ATOM 603 C CA . TYR A 1 78 ? -1.208 -5.742 -14.640 1.00 82.38 78 TYR A CA 1
ATOM 604 C C . TYR A 1 78 ? -1.868 -4.619 -15.438 1.00 82.38 78 TYR A C 1
ATOM 606 O O . TYR A 1 78 ? -1.343 -4.194 -16.465 1.00 82.38 78 TYR A O 1
ATOM 614 N N . GLN A 1 79 ? -2.989 -4.107 -14.947 1.00 82.38 79 GLN A N 1
ATOM 615 C CA . GLN A 1 79 ? -3.707 -2.992 -15.546 1.00 82.38 79 GLN A CA 1
ATOM 616 C C . GLN A 1 79 ? -3.619 -1.772 -14.635 1.00 82.38 79 GLN A C 1
ATOM 618 O O . GLN A 1 79 ? -3.945 -1.851 -13.457 1.00 82.38 79 GLN A O 1
ATOM 623 N N . LYS A 1 80 ? -3.165 -0.633 -15.158 1.00 83.81 80 LYS A N 1
ATOM 624 C CA . LYS A 1 80 ? -3.181 0.632 -14.412 1.00 83.81 80 LYS A CA 1
ATOM 625 C C . LYS A 1 80 ? -4.627 1.133 -14.296 1.00 83.81 80 LYS A C 1
ATOM 627 O O . LYS A 1 80 ? -5.330 1.136 -15.306 1.00 83.81 80 LYS A O 1
ATOM 632 N N . ILE A 1 81 ? -5.030 1.553 -13.097 1.00 80.19 81 ILE A N 1
ATOM 633 C CA . ILE A 1 81 ? -6.345 2.155 -12.809 1.00 80.19 81 ILE A CA 1
ATOM 634 C C . ILE A 1 81 ? -6.201 3.583 -12.293 1.00 80.19 81 ILE A C 1
ATOM 636 O O . ILE A 1 81 ? -5.109 3.909 -11.763 1.00 80.19 81 ILE A O 1
#